Protein AF-A0A515KJN1-F1 (afdb_monomer_lite)

Foldseek 3Di:
DPPDDDDDPVLLVLLVVCLVVLHDLVVNCVVSVHDSVVSQVVCVVVVRGRDDPVVVVVVVVVVVVVVVVVVVVVD

Radius of gyration: 16.51 Å; chains: 1; bounding box: 58×32×27 Å

Sequence (75 aa):
MLNIRPWDNEQVEILKKLIERNVSLARAAVVLNRRQSSVQKKARELGKPFPGVRAQKAALRVIFIEADTFRENRR

pLDDT: mean 82.25, std 12.64, range [44.78, 94.94]

Structure (mmCIF, N/CA/C/O backbone):
data_AF-A0A515KJN1-F1
#
_entry.id   AF-A0A515KJN1-F1
#
loop_
_atom_site.group_PDB
_atom_site.id
_atom_site.type_symbol
_atom_site.label_atom_id
_atom_site.label_alt_id
_atom_site.label_comp_id
_atom_site.label_asym_id
_atom_site.label_entity_id
_atom_site.label_seq_id
_atom_site.pdbx_PDB_ins_code
_atom_site.Cartn_x
_atom_site.Cartn_y
_atom_site.Cartn_z
_atom_site.occupancy
_atom_site.B_iso_or_equiv
_atom_site.auth_seq_id
_atom_site.auth_comp_id
_atom_site.auth_asym_id
_atom_site.auth_atom_id
_atom_site.pdbx_PDB_model_num
ATOM 1 N N . MET A 1 1 ? 26.595 0.460 -6.193 1.00 44.78 1 MET A N 1
ATOM 2 C CA . MET A 1 1 ? 25.625 1.457 -6.699 1.00 44.78 1 MET A CA 1
ATOM 3 C C . MET A 1 1 ? 24.219 0.911 -6.479 1.00 44.78 1 MET A C 1
ATOM 5 O O . MET A 1 1 ? 23.949 -0.199 -6.920 1.00 44.78 1 MET A O 1
ATOM 9 N N . LEU A 1 2 ? 23.347 1.603 -5.736 1.00 56.00 2 LEU A N 1
ATOM 10 C CA . LEU A 1 2 ? 21.948 1.175 -5.607 1.00 56.00 2 LEU A CA 1
ATOM 11 C C . LEU A 1 2 ? 21.258 1.423 -6.952 1.00 56.00 2 LEU A C 1
ATOM 13 O O . LEU A 1 2 ? 21.110 2.568 -7.362 1.00 56.00 2 LEU A O 1
ATOM 17 N N . ASN A 1 3 ? 20.876 0.353 -7.649 1.00 62.97 3 ASN A N 1
ATOM 18 C CA . ASN A 1 3 ? 20.136 0.438 -8.904 1.00 62.97 3 ASN A CA 1
ATOM 19 C C . ASN A 1 3 ? 18.687 0.856 -8.586 1.00 62.97 3 ASN A C 1
ATOM 21 O O . ASN A 1 3 ? 17.831 0.020 -8.285 1.00 62.97 3 ASN A O 1
ATOM 25 N N . ILE A 1 4 ? 18.438 2.166 -8.509 1.00 68.50 4 ILE A N 1
ATOM 26 C CA . ILE A 1 4 ? 17.131 2.727 -8.153 1.00 68.50 4 ILE A CA 1
ATOM 27 C C . ILE A 1 4 ? 16.276 2.752 -9.419 1.00 68.50 4 ILE A C 1
ATOM 29 O O . ILE A 1 4 ? 16.443 3.614 -10.275 1.00 68.50 4 ILE A O 1
ATOM 33 N N . ARG A 1 5 ? 15.336 1.808 -9.536 1.00 81.62 5 ARG A N 1
ATOM 34 C CA . ARG A 1 5 ? 14.345 1.828 -10.619 1.00 81.62 5 ARG A CA 1
ATOM 35 C C . ARG A 1 5 ? 13.353 2.985 -10.387 1.00 81.62 5 ARG A C 1
ATOM 37 O O . ARG A 1 5 ? 12.617 2.934 -9.389 1.00 81.62 5 ARG A O 1
ATOM 44 N N . PRO A 1 6 ? 13.287 3.995 -11.275 1.00 87.38 6 PRO A N 1
ATOM 45 C CA . PRO A 1 6 ? 12.394 5.142 -11.110 1.00 87.38 6 PRO A CA 1
ATOM 46 C C . PRO A 1 6 ? 10.932 4.692 -11.110 1.00 87.38 6 PRO A C 1
ATOM 48 O O . PRO A 1 6 ? 10.593 3.688 -11.733 1.00 87.38 6 PRO A O 1
ATOM 51 N N . TRP A 1 7 ? 10.076 5.371 -10.347 1.00 90.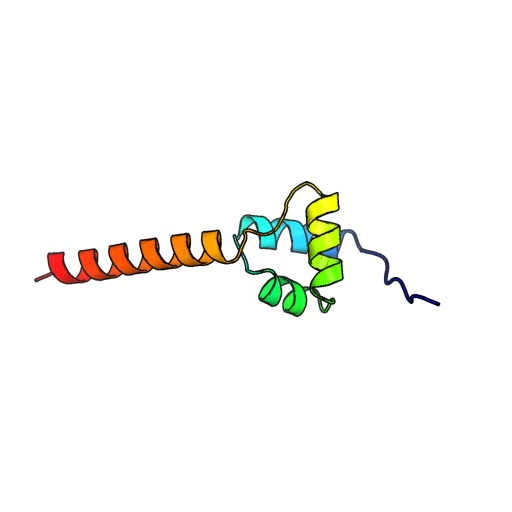81 7 TRP A N 1
ATOM 52 C CA . TRP A 1 7 ? 8.634 5.110 -10.344 1.00 90.81 7 TRP A CA 1
ATOM 53 C C . TRP A 1 7 ? 7.990 5.784 -11.545 1.00 90.81 7 TRP A C 1
ATOM 55 O O . TRP A 1 7 ? 8.153 6.987 -11.714 1.00 90.81 7 TRP A O 1
ATOM 65 N N . ASP A 1 8 ? 7.251 5.008 -12.325 1.00 92.31 8 ASP A N 1
ATOM 66 C CA . ASP A 1 8 ? 6.436 5.537 -13.410 1.00 92.31 8 ASP A CA 1
ATOM 67 C C . ASP A 1 8 ? 5.073 6.025 -12.891 1.00 92.31 8 ASP A C 1
ATOM 69 O O . ASP A 1 8 ? 4.580 5.542 -11.864 1.00 92.31 8 ASP A O 1
ATOM 73 N N . ASN A 1 9 ? 4.456 6.960 -13.607 1.00 92.69 9 ASN A N 1
ATOM 74 C CA . ASN A 1 9 ? 3.142 7.511 -13.296 1.00 92.69 9 ASN A CA 1
ATOM 75 C C . ASN A 1 9 ? 2.076 6.408 -13.259 1.00 92.69 9 ASN A C 1
ATOM 77 O O . ASN A 1 9 ? 1.308 6.340 -12.298 1.00 92.69 9 ASN A O 1
ATOM 81 N N . GLU A 1 10 ? 2.102 5.472 -14.213 1.00 93.12 10 GLU A N 1
ATOM 82 C CA . GLU A 1 10 ? 1.193 4.318 -14.231 1.00 93.12 10 GLU A CA 1
ATOM 83 C C . GLU A 1 10 ? 1.338 3.457 -12.968 1.00 93.12 10 GLU A C 1
ATOM 85 O O . GLU A 1 10 ? 0.360 3.060 -12.332 1.00 93.12 10 GLU A O 1
ATOM 90 N N . GLN A 1 11 ? 2.577 3.213 -12.535 1.00 92.50 11 GLN A N 1
ATOM 91 C CA . GLN A 1 11 ? 2.853 2.432 -11.329 1.00 92.50 11 GLN A CA 1
ATOM 92 C C . GLN A 1 11 ? 2.378 3.146 -10.063 1.00 92.50 11 GLN A C 1
ATOM 94 O O . GLN A 1 11 ? 1.931 2.493 -9.118 1.00 92.50 11 GLN A O 1
ATOM 99 N N . VAL A 1 12 ? 2.466 4.477 -10.033 1.00 93.94 12 VAL A N 1
ATOM 100 C CA . VAL A 1 12 ? 1.940 5.293 -8.935 1.00 93.94 12 VAL A CA 1
ATOM 101 C C . VAL A 1 12 ? 0.413 5.228 -8.892 1.00 93.94 12 VAL A C 1
ATOM 103 O O . VAL A 1 12 ? -0.154 5.099 -7.806 1.00 93.94 12 VAL A O 1
ATOM 106 N N . GLU A 1 13 ? -0.267 5.265 -10.035 1.00 94.94 13 GLU A N 1
ATOM 107 C CA . GLU A 1 13 ? -1.723 5.104 -10.085 1.00 94.94 13 GLU A CA 1
ATOM 108 C C . GLU A 1 13 ? -2.175 3.713 -9.645 1.00 94.94 13 GLU A C 1
ATOM 110 O O . GLU A 1 13 ? -3.093 3.589 -8.830 1.00 94.94 13 GLU A O 1
ATOM 115 N N . ILE A 1 14 ? -1.508 2.661 -10.128 1.00 94.44 14 ILE A N 1
ATOM 116 C CA . ILE A 1 14 ? -1.783 1.284 -9.703 1.00 94.44 14 ILE A CA 1
ATOM 117 C C . ILE A 1 14 ? -1.583 1.161 -8.190 1.00 94.44 14 ILE A C 1
ATOM 119 O O . ILE A 1 14 ? -2.438 0.605 -7.502 1.00 94.44 14 ILE A O 1
ATOM 123 N N . LEU A 1 15 ? -0.503 1.730 -7.644 1.00 93.12 15 LEU A N 1
ATOM 124 C CA . LEU A 1 15 ? -0.245 1.738 -6.205 1.00 93.12 15 LEU A CA 1
ATOM 125 C C . LEU A 1 15 ? -1.389 2.399 -5.419 1.00 93.12 15 LEU A C 1
ATOM 127 O O . LEU A 1 15 ? -1.857 1.823 -4.438 1.00 93.12 15 LEU A O 1
ATOM 131 N N . LYS A 1 16 ? -1.875 3.567 -5.863 1.00 92.75 16 LYS A N 1
ATOM 132 C CA . LYS A 1 16 ? -3.012 4.261 -5.232 1.00 92.75 16 LYS A CA 1
ATOM 133 C C . LYS A 1 16 ? -4.273 3.392 -5.237 1.00 92.75 16 LYS A C 1
ATOM 135 O O . LYS A 1 16 ? -4.864 3.194 -4.177 1.00 92.75 16 LYS A O 1
ATOM 140 N N . LYS A 1 17 ? -4.618 2.800 -6.387 1.00 93.19 17 LYS A N 1
ATOM 141 C CA . LYS A 1 17 ? -5.783 1.907 -6.533 1.00 93.19 17 LYS A CA 1
ATOM 142 C C . LYS A 1 17 ? -5.682 0.677 -5.628 1.00 93.19 17 LYS A C 1
ATOM 144 O O . LYS A 1 17 ? -6.682 0.233 -5.072 1.00 93.19 17 LYS A O 1
ATOM 149 N N . LEU A 1 18 ? -4.485 0.112 -5.462 1.00 91.44 18 LEU A N 1
ATOM 150 C CA . LEU A 1 18 ? -4.261 -1.038 -4.578 1.00 91.44 18 LEU A CA 1
ATOM 151 C C . LEU A 1 18 ? -4.453 -0.676 -3.101 1.00 91.44 18 LEU A C 1
ATOM 153 O O . LEU A 1 18 ? -5.037 -1.464 -2.359 1.00 91.44 18 LEU A O 1
ATOM 157 N N . ILE A 1 19 ? -3.998 0.508 -2.684 1.00 89.56 19 ILE A N 1
ATOM 158 C CA . ILE A 1 19 ? -4.193 0.992 -1.312 1.00 89.56 19 ILE A CA 1
ATOM 159 C C . ILE A 1 19 ? -5.677 1.264 -1.046 1.00 89.56 19 ILE A C 1
ATOM 161 O O . ILE A 1 19 ? -6.195 0.848 -0.015 1.00 89.56 19 ILE A O 1
ATOM 165 N N . GLU A 1 20 ? -6.378 1.892 -1.992 1.00 88.62 20 GLU A N 1
ATOM 166 C CA . GLU A 1 20 ? -7.824 2.147 -1.903 1.00 88.62 20 GLU A CA 1
ATOM 167 C C . GLU A 1 20 ? -8.641 0.853 -1.827 1.00 88.62 20 GLU A C 1
ATOM 169 O O . GLU A 1 20 ? -9.623 0.777 -1.096 1.00 88.62 20 GLU A O 1
ATOM 174 N N . ARG A 1 21 ? -8.189 -0.208 -2.504 1.00 86.75 21 ARG A N 1
ATOM 175 C CA . ARG A 1 21 ? -8.770 -1.558 -2.415 1.00 86.75 21 ARG A CA 1
ATOM 176 C C . ARG A 1 21 ? -8.359 -2.328 -1.155 1.00 86.75 21 ARG A C 1
ATOM 178 O O . ARG A 1 21 ? -8.652 -3.517 -1.057 1.00 86.75 21 ARG A O 1
ATOM 185 N N . ASN A 1 22 ? -7.661 -1.687 -0.218 1.00 85.00 22 ASN A N 1
ATOM 186 C CA . ASN A 1 22 ? -7.198 -2.282 1.035 1.00 85.00 22 ASN A CA 1
ATOM 187 C C . ASN A 1 22 ? -6.325 -3.541 0.827 1.00 85.00 22 ASN A C 1
ATOM 189 O O . ASN A 1 22 ? -6.328 -4.474 1.631 1.00 85.00 22 ASN A O 1
ATOM 193 N N . VAL A 1 23 ? -5.584 -3.593 -0.289 1.00 87.31 23 VAL A N 1
ATOM 194 C CA . VAL A 1 23 ? -4.744 -4.742 -0.650 1.00 87.31 23 VAL A CA 1
ATOM 195 C C . VAL A 1 23 ? -3.507 -4.796 0.244 1.00 87.31 23 VAL A C 1
ATOM 197 O O . VAL A 1 23 ? -2.903 -3.774 0.571 1.00 87.31 23 VAL A O 1
ATOM 200 N N . SER A 1 24 ? -3.080 -6.005 0.611 1.00 89.19 24 SER A N 1
ATOM 201 C CA . SER A 1 24 ? -1.874 -6.201 1.415 1.00 89.19 24 SER A CA 1
ATOM 202 C C . SER A 1 24 ? -0.605 -5.733 0.687 1.00 89.19 24 SER A C 1
ATOM 204 O O . SER A 1 24 ? -0.470 -5.876 -0.531 1.00 89.19 24 SER A O 1
ATOM 206 N N . LEU A 1 25 ? 0.380 -5.243 1.450 1.00 90.50 25 LEU A N 1
ATOM 207 C CA . LEU A 1 25 ? 1.686 -4.827 0.919 1.00 90.50 25 LEU A CA 1
ATOM 208 C C . LEU A 1 25 ? 2.351 -5.930 0.078 1.00 90.50 25 LEU A C 1
ATOM 210 O O . LEU A 1 25 ? 2.916 -5.651 -0.979 1.00 90.50 25 LEU A O 1
ATOM 214 N N . ALA A 1 26 ? 2.268 -7.183 0.534 1.00 90.00 26 ALA A N 1
ATOM 215 C CA . ALA A 1 26 ? 2.844 -8.327 -0.165 1.00 90.00 26 ALA A CA 1
ATOM 216 C C . ALA A 1 26 ? 2.219 -8.514 -1.553 1.00 90.00 26 ALA A C 1
ATOM 218 O O . ALA A 1 26 ? 2.933 -8.706 -2.533 1.00 90.00 26 ALA A O 1
ATOM 219 N N . ARG A 1 27 ? 0.892 -8.393 -1.658 1.00 90.31 27 ARG A N 1
ATOM 220 C CA . ARG A 1 27 ? 0.192 -8.551 -2.934 1.00 90.31 27 ARG A CA 1
ATOM 221 C C . ARG A 1 27 ? 0.422 -7.361 -3.860 1.00 90.31 27 ARG A C 1
ATOM 223 O O . ARG A 1 27 ? 0.629 -7.560 -5.053 1.00 90.31 27 ARG A O 1
ATOM 230 N N . ALA A 1 28 ? 0.492 -6.148 -3.316 1.00 92.81 28 ALA A N 1
ATOM 231 C CA . ALA A 1 28 ? 0.859 -4.968 -4.093 1.00 92.81 28 ALA A CA 1
ATOM 232 C C . ALA A 1 28 ? 2.281 -5.061 -4.676 1.00 92.81 28 ALA A C 1
ATOM 234 O O . ALA A 1 28 ? 2.503 -4.692 -5.827 1.00 92.81 28 ALA A O 1
ATOM 235 N N . ALA A 1 29 ? 3.233 -5.604 -3.914 1.00 93.88 29 ALA A N 1
ATOM 236 C CA . ALA A 1 29 ? 4.602 -5.834 -4.371 1.00 93.88 29 ALA A CA 1
ATOM 237 C C . ALA A 1 29 ? 4.687 -6.815 -5.551 1.00 93.88 29 ALA A C 1
ATOM 239 O O . ALA A 1 29 ? 5.445 -6.566 -6.489 1.00 93.88 29 ALA A O 1
ATOM 240 N N . VAL A 1 30 ? 3.877 -7.879 -5.532 1.00 94.44 30 VAL A N 1
ATOM 241 C CA . VAL A 1 30 ? 3.777 -8.842 -6.640 1.00 94.44 30 VAL A CA 1
ATOM 242 C C . VAL A 1 30 ? 3.207 -8.175 -7.893 1.00 94.44 30 VAL A C 1
ATOM 244 O O . VAL A 1 30 ? 3.809 -8.276 -8.955 1.00 94.44 30 VAL A O 1
ATOM 247 N N . VAL A 1 31 ? 2.102 -7.431 -7.766 1.00 93.31 31 VAL A N 1
ATOM 248 C CA . VAL A 1 31 ? 1.457 -6.743 -8.903 1.00 93.31 31 VAL A CA 1
ATOM 249 C C . VAL A 1 31 ? 2.386 -5.709 -9.547 1.00 93.31 31 VAL A C 1
ATOM 251 O O . VAL A 1 31 ? 2.465 -5.621 -10.766 1.00 93.31 31 VAL A O 1
ATOM 254 N N . LEU A 1 32 ? 3.117 -4.939 -8.738 1.00 91.19 32 LEU A N 1
ATOM 255 C CA . LEU A 1 32 ? 4.040 -3.908 -9.225 1.00 91.19 32 LEU A CA 1
ATOM 256 C C . LEU A 1 32 ? 5.414 -4.461 -9.631 1.00 91.19 32 LEU A C 1
ATOM 258 O O . LEU A 1 32 ? 6.263 -3.693 -10.090 1.00 91.19 32 LEU A O 1
ATOM 262 N N . ASN A 1 33 ? 5.651 -5.762 -9.429 1.00 93.19 33 ASN A N 1
ATOM 263 C CA . ASN A 1 33 ? 6.940 -6.427 -9.605 1.00 93.19 33 ASN A CA 1
ATOM 264 C C . ASN A 1 33 ? 8.100 -5.638 -8.955 1.00 93.19 33 ASN A C 1
ATOM 266 O O . ASN A 1 33 ? 9.112 -5.308 -9.581 1.00 93.19 33 ASN A O 1
ATOM 270 N N . ARG A 1 34 ? 7.906 -5.238 -7.691 1.00 91.06 34 ARG A N 1
ATOM 271 C CA . ARG A 1 34 ? 8.850 -4.423 -6.907 1.00 91.06 34 ARG A CA 1
ATOM 272 C C . ARG A 1 34 ? 9.020 -4.986 -5.503 1.00 91.06 34 ARG A C 1
ATOM 274 O O . ARG A 1 34 ? 8.121 -5.600 -4.943 1.00 91.06 34 ARG A O 1
ATOM 281 N N . ARG A 1 35 ? 10.176 -4.719 -4.886 1.00 92.31 35 ARG A N 1
ATOM 282 C CA . ARG A 1 35 ? 10.444 -5.107 -3.490 1.00 92.31 35 ARG A CA 1
ATOM 283 C C . ARG A 1 35 ? 9.453 -4.426 -2.543 1.00 92.31 35 ARG A C 1
ATOM 285 O O . ARG A 1 35 ? 9.223 -3.222 -2.660 1.00 92.31 35 ARG A O 1
ATOM 292 N N . GLN A 1 36 ? 8.956 -5.167 -1.551 1.00 93.06 36 GLN A N 1
ATOM 293 C CA . GLN A 1 36 ? 7.992 -4.664 -0.560 1.00 93.06 36 GLN A CA 1
ATOM 294 C C . GLN A 1 36 ? 8.472 -3.383 0.139 1.00 93.06 36 GLN A C 1
ATOM 296 O O . GLN A 1 36 ? 7.693 -2.449 0.298 1.00 93.06 36 GLN A O 1
ATOM 301 N N . SER A 1 37 ? 9.762 -3.287 0.478 1.00 91.94 37 SER A N 1
ATOM 302 C CA . SER A 1 37 ? 10.347 -2.093 1.105 1.00 91.94 37 SER A CA 1
ATOM 303 C C . SER A 1 37 ? 10.256 -0.842 0.224 1.00 91.94 37 SER A C 1
ATOM 305 O O . SER A 1 37 ? 9.971 0.244 0.723 1.00 91.94 37 SER A O 1
ATOM 307 N N . SER A 1 38 ? 10.437 -0.985 -1.094 1.00 92.69 38 SER A N 1
ATOM 308 C CA . SER A 1 38 ? 10.298 0.120 -2.051 1.00 92.69 38 SER A CA 1
ATOM 309 C C . SER A 1 38 ? 8.841 0.563 -2.178 1.00 92.69 38 SER A C 1
ATOM 311 O O . SER A 1 38 ? 8.555 1.758 -2.141 1.00 92.69 38 SER A O 1
ATOM 313 N N . VAL A 1 39 ? 7.918 -0.399 -2.258 1.00 93.50 39 VAL A N 1
ATOM 314 C CA . VAL A 1 39 ? 6.472 -0.142 -2.317 1.00 93.50 39 VAL A CA 1
ATOM 315 C C . VAL A 1 39 ? 5.987 0.551 -1.041 1.00 93.50 39 VAL A C 1
ATOM 317 O O . VAL A 1 39 ? 5.275 1.549 -1.112 1.00 93.50 39 VAL A O 1
ATOM 320 N N . GLN A 1 40 ? 6.437 0.089 0.126 1.00 92.69 40 GLN A N 1
ATOM 321 C CA . GLN A 1 40 ? 6.110 0.694 1.414 1.00 92.69 40 GLN A CA 1
ATOM 322 C C . GLN A 1 40 ? 6.665 2.116 1.539 1.00 92.69 40 GLN A C 1
ATOM 324 O O . GLN A 1 40 ? 5.952 3.007 2.000 1.00 92.69 40 GLN A O 1
ATOM 329 N N . LYS A 1 41 ? 7.919 2.343 1.122 1.00 93.31 41 LYS A N 1
ATOM 330 C CA . LYS A 1 41 ? 8.524 3.679 1.121 1.00 93.31 41 LYS A CA 1
ATOM 331 C C . LYS A 1 41 ? 7.723 4.629 0.231 1.00 93.31 41 LYS A C 1
ATOM 333 O O . LYS A 1 41 ? 7.338 5.697 0.693 1.00 93.31 41 LYS A O 1
ATOM 338 N N . LYS A 1 42 ? 7.379 4.202 -0.989 1.00 93.62 42 LYS A N 1
ATOM 339 C CA . LYS A 1 42 ? 6.602 5.031 -1.915 1.00 93.62 42 LYS A CA 1
ATOM 340 C C . LYS A 1 42 ? 5.198 5.335 -1.395 1.00 93.62 42 LYS A C 1
ATOM 342 O O . LYS A 1 42 ? 4.743 6.465 -1.495 1.00 93.62 42 LYS A O 1
ATOM 347 N N . ALA A 1 43 ? 4.527 4.354 -0.798 1.00 92.62 43 ALA A N 1
ATOM 348 C CA . ALA A 1 43 ? 3.212 4.546 -0.190 1.00 92.62 43 ALA A CA 1
ATOM 349 C C . ALA A 1 43 ? 3.241 5.589 0.944 1.00 92.62 43 ALA A C 1
ATOM 351 O O . ALA A 1 43 ? 2.352 6.434 1.032 1.00 92.62 43 ALA A O 1
ATOM 352 N N . ARG A 1 44 ? 4.298 5.583 1.769 1.00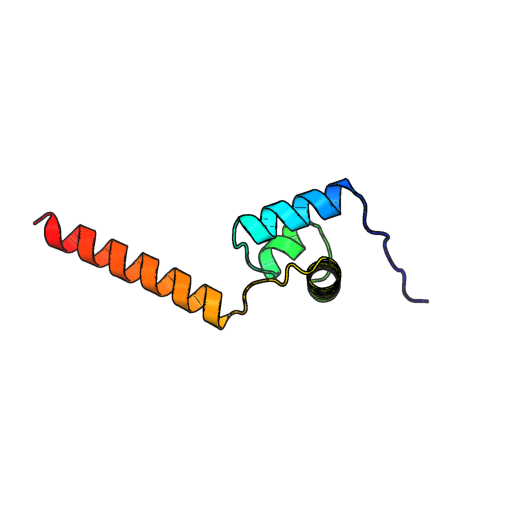 91.81 44 ARG A N 1
ATOM 353 C CA . ARG A 1 44 ? 4.522 6.607 2.804 1.00 91.81 44 ARG A CA 1
ATOM 354 C C . ARG A 1 44 ? 4.808 7.986 2.212 1.00 91.81 44 ARG A C 1
ATOM 356 O O . ARG A 1 44 ? 4.224 8.954 2.677 1.00 91.81 44 ARG A O 1
ATOM 363 N N . GLU A 1 45 ? 5.652 8.071 1.182 1.00 92.38 45 GLU A N 1
ATOM 364 C CA . GLU A 1 45 ? 5.931 9.327 0.463 1.00 92.38 45 GLU A CA 1
ATOM 365 C C . GLU A 1 45 ? 4.661 9.941 -0.146 1.00 92.38 45 GLU A C 1
ATOM 367 O O . GLU A 1 45 ? 4.527 11.156 -0.207 1.00 92.38 45 GLU A O 1
ATOM 372 N N . LEU A 1 46 ? 3.710 9.105 -0.569 1.00 90.25 46 LEU A N 1
ATOM 373 C CA . LEU A 1 46 ? 2.414 9.527 -1.105 1.00 90.25 46 LEU A CA 1
ATOM 374 C C . LEU A 1 46 ? 1.370 9.851 -0.018 1.00 90.25 46 LEU A C 1
ATOM 376 O O . LEU A 1 46 ? 0.222 10.132 -0.356 1.00 90.25 46 LEU A O 1
ATOM 380 N N . GLY A 1 47 ? 1.720 9.752 1.270 1.00 90.69 47 GLY A N 1
ATOM 381 C CA . GLY A 1 47 ? 0.798 9.979 2.388 1.00 90.69 47 GLY A CA 1
ATOM 382 C C . GLY A 1 47 ? -0.288 8.906 2.550 1.00 90.69 47 GLY A C 1
ATOM 383 O O . GLY A 1 47 ? -1.211 9.081 3.339 1.00 90.69 47 GLY A O 1
ATOM 384 N N . LYS A 1 48 ? -0.190 7.785 1.826 1.00 87.00 48 LYS A N 1
ATOM 385 C CA . LYS A 1 48 ? -1.164 6.686 1.840 1.00 87.00 48 LYS A CA 1
ATOM 386 C C . LYS A 1 48 ? -0.479 5.387 2.290 1.00 87.00 48 LYS A C 1
ATOM 388 O O . LYS A 1 48 ? -0.176 4.536 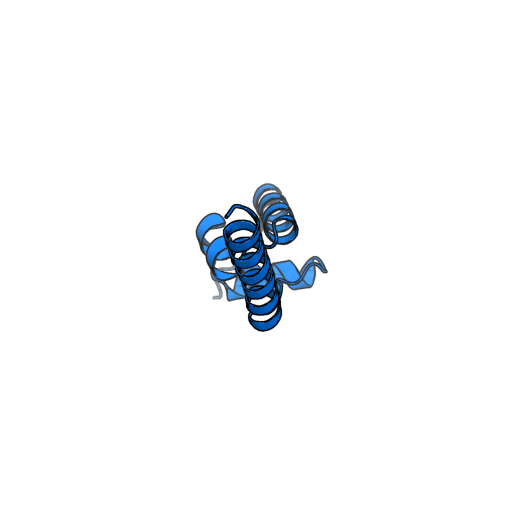1.455 1.00 87.00 48 LYS A O 1
ATOM 393 N N . PRO A 1 49 ? -0.151 5.214 3.584 1.00 86.88 49 PRO A N 1
A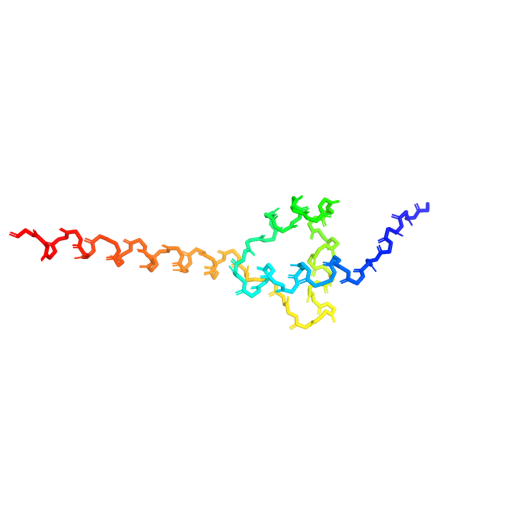TOM 394 C CA . PRO A 1 49 ? 0.513 4.001 4.048 1.00 86.88 49 PRO A CA 1
ATOM 395 C C . PRO A 1 49 ? -0.395 2.775 3.898 1.00 86.88 49 PRO A C 1
ATOM 397 O O . PRO A 1 49 ? -1.611 2.859 4.051 1.00 86.88 49 PRO A O 1
ATOM 400 N N . PHE A 1 50 ? 0.211 1.611 3.652 1.00 86.00 50 PHE A N 1
ATOM 401 C CA . PHE A 1 50 ? -0.528 0.352 3.697 1.00 86.00 50 PHE A CA 1
ATOM 402 C C . PHE A 1 50 ? -1.066 0.084 5.109 1.00 86.00 50 PHE A C 1
ATOM 404 O O . PHE A 1 50 ? -0.367 0.362 6.091 1.00 86.00 50 PHE A O 1
ATOM 411 N N . PRO A 1 51 ? -2.255 -0.529 5.222 1.00 79.81 51 PRO A N 1
ATOM 412 C CA . PRO A 1 51 ? -2.799 -0.918 6.509 1.00 79.81 51 PRO A CA 1
ATOM 413 C C . PRO A 1 51 ? -1.887 -1.957 7.156 1.00 79.81 51 PRO A C 1
ATOM 415 O O . PRO A 1 51 ? -1.472 -2.939 6.529 1.00 79.81 51 PRO A O 1
ATOM 418 N N . GLY A 1 52 ? -1.574 -1.748 8.434 1.00 79.88 52 GLY A N 1
ATOM 419 C CA . GLY A 1 52 ? -0.774 -2.691 9.205 1.00 79.88 52 GLY A CA 1
ATOM 420 C C . GLY A 1 52 ? -1.428 -4.075 9.263 1.00 79.88 52 GLY A C 1
ATOM 421 O O . GLY A 1 52 ? -2.648 -4.211 9.173 1.00 79.88 52 GLY A O 1
ATOM 422 N N . VAL A 1 53 ? -0.618 -5.115 9.474 1.00 73.56 53 VAL A N 1
ATOM 423 C CA . VAL A 1 53 ? -1.086 -6.515 9.552 1.00 73.56 53 VAL A CA 1
ATOM 424 C C . VAL A 1 53 ? -2.217 -6.684 10.575 1.00 73.56 53 VAL A C 1
ATOM 426 O O . VAL A 1 53 ? -3.156 -7.438 10.338 1.00 73.56 53 VAL A O 1
ATOM 429 N N . ARG A 1 54 ? -2.165 -5.947 11.693 1.00 69.00 54 ARG A N 1
ATOM 430 C CA . ARG A 1 54 ? -3.222 -5.957 12.717 1.00 69.00 54 ARG A CA 1
ATOM 431 C C . ARG A 1 54 ? -4.555 -5.419 12.192 1.00 69.00 54 ARG A C 1
ATOM 433 O O . ARG A 1 54 ? -5.577 -6.050 12.427 1.00 69.00 54 ARG A O 1
ATOM 440 N N . ALA A 1 55 ? -4.534 -4.313 11.448 1.00 75.50 55 ALA A N 1
ATOM 441 C CA . ALA A 1 55 ? -5.734 -3.738 10.844 1.00 75.50 55 ALA A CA 1
ATOM 442 C C . ALA A 1 55 ? -6.333 -4.682 9.787 1.00 75.50 55 ALA A C 1
ATOM 444 O O . ALA A 1 55 ? -7.537 -4.912 9.784 1.00 75.50 55 ALA A O 1
ATOM 445 N N . GLN A 1 56 ? -5.490 -5.312 8.960 1.00 76.12 56 GLN A N 1
ATOM 446 C CA . GLN A 1 56 ? -5.948 -6.314 7.988 1.00 76.12 56 GLN A CA 1
ATOM 447 C C . GLN A 1 56 ? -6.575 -7.540 8.668 1.00 76.12 56 GLN A C 1
ATOM 449 O O . GLN A 1 56 ? -7.630 -8.001 8.243 1.00 76.12 56 GLN A O 1
ATOM 454 N N . LYS A 1 57 ? -5.973 -8.052 9.753 1.00 74.19 57 LYS A N 1
ATOM 455 C CA . LYS A 1 57 ? -6.552 -9.165 10.524 1.00 74.19 57 LYS A CA 1
ATOM 456 C C . LYS A 1 57 ? -7.874 -8.791 11.188 1.00 74.19 57 LYS A C 1
ATOM 458 O O . LYS A 1 57 ? -8.778 -9.618 11.210 1.00 74.19 57 LYS A O 1
ATOM 463 N N . ALA A 1 58 ? -7.988 -7.573 11.717 1.00 75.62 58 ALA A N 1
ATOM 464 C CA . ALA A 1 58 ? -9.238 -7.083 12.287 1.00 75.62 58 ALA A CA 1
ATOM 465 C C . ALA A 1 58 ? -10.347 -7.041 11.224 1.00 75.62 58 ALA A C 1
ATOM 467 O O . ALA A 1 58 ? -11.416 -7.593 11.455 1.00 75.62 58 ALA A O 1
ATOM 468 N N . ALA A 1 59 ? -10.058 -6.495 10.038 1.00 75.31 59 ALA A N 1
ATOM 469 C CA . ALA A 1 59 ? -11.010 -6.450 8.929 1.00 75.31 59 ALA A CA 1
ATOM 470 C C . ALA A 1 59 ? -11.445 -7.854 8.467 1.00 75.31 59 ALA A C 1
ATOM 472 O O . ALA A 1 59 ? -12.637 -8.109 8.329 1.00 75.31 59 ALA A O 1
ATOM 473 N N . LEU A 1 60 ? -10.502 -8.792 8.301 1.00 78.00 60 LEU A N 1
ATOM 474 C CA . LEU A 1 60 ? -10.832 -10.181 7.953 1.00 78.00 60 LEU A CA 1
ATOM 475 C C . LEU A 1 60 ? -11.695 -10.863 9.021 1.00 78.00 60 LEU A C 1
ATOM 477 O O . LEU A 1 60 ? -12.600 -11.621 8.686 1.00 78.00 60 LEU A O 1
ATOM 481 N N . ARG A 1 61 ? -11.410 -10.612 10.303 1.00 77.44 61 ARG A N 1
ATOM 482 C CA . ARG A 1 61 ? -12.165 -11.207 11.409 1.00 77.44 61 ARG A CA 1
ATOM 483 C C . ARG A 1 61 ? -13.611 -10.717 11.433 1.00 77.44 61 ARG A C 1
ATOM 485 O O . ARG A 1 61 ? -14.493 -11.531 11.665 1.00 77.44 61 ARG A O 1
ATOM 492 N N . VAL A 1 62 ? -13.846 -9.429 11.180 1.00 75.69 62 VAL A N 1
ATOM 493 C CA . VAL A 1 62 ? -15.205 -8.868 11.087 1.00 75.69 62 VAL A CA 1
ATOM 494 C C . VAL A 1 62 ? -15.986 -9.542 9.958 1.00 75.69 62 VAL A C 1
ATOM 496 O O . VAL A 1 62 ? -17.069 -10.055 10.211 1.00 75.69 62 VAL A O 1
ATOM 499 N N . ILE A 1 63 ? -15.391 -9.655 8.763 1.00 74.88 63 ILE A N 1
ATOM 500 C CA . ILE A 1 63 ? -16.013 -10.333 7.610 1.00 74.88 63 ILE A CA 1
ATOM 501 C C . ILE A 1 63 ? -16.394 -11.780 7.948 1.00 74.88 63 ILE A C 1
ATOM 503 O O . ILE A 1 63 ? -17.462 -12.252 7.570 1.00 74.88 63 ILE A O 1
ATOM 507 N N . PHE A 1 64 ? -15.517 -12.498 8.652 1.00 70.75 64 PHE A N 1
ATOM 508 C 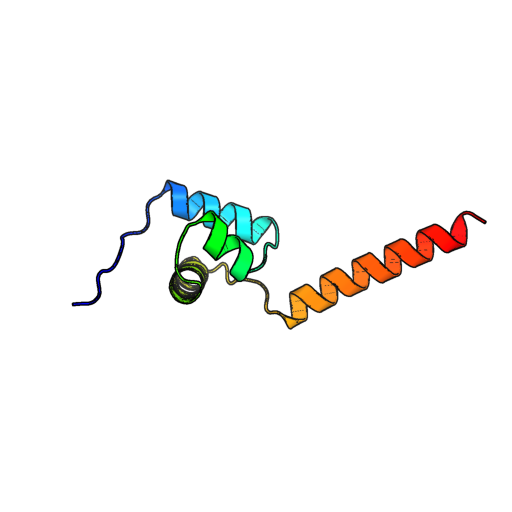CA . PHE A 1 64 ? -15.767 -13.889 9.020 1.00 70.75 64 PHE A CA 1
ATOM 509 C C . PHE A 1 64 ? -16.911 -14.024 10.037 1.00 70.75 64 PHE A C 1
ATOM 511 O O . PHE A 1 64 ? -17.784 -14.865 9.856 1.00 70.75 64 PHE A O 1
ATOM 518 N N . ILE A 1 65 ? -16.954 -13.153 11.053 1.00 73.75 65 ILE A N 1
ATOM 519 C CA . ILE A 1 65 ? -18.052 -13.119 12.034 1.00 73.75 65 ILE A CA 1
ATOM 520 C C . ILE A 1 65 ? -19.385 -12.813 11.340 1.00 73.75 65 ILE A C 1
ATOM 522 O O . ILE A 1 65 ? -20.372 -13.499 11.591 1.00 73.75 65 ILE A O 1
ATOM 526 N N . GLU A 1 66 ? -19.416 -11.826 10.440 1.00 66.50 66 GLU A N 1
ATOM 527 C CA . GLU A 1 66 ? -20.617 -11.506 9.663 1.00 66.50 66 GLU A CA 1
ATOM 528 C C . GLU A 1 66 ? -21.084 -12.718 8.845 1.00 66.50 66 GLU A C 1
ATOM 530 O O . GLU A 1 66 ? -22.245 -13.117 8.935 1.00 66.50 66 GLU A O 1
ATOM 535 N N . ALA A 1 67 ? -20.181 -13.371 8.110 1.00 64.94 67 ALA A N 1
ATOM 536 C CA . ALA A 1 67 ? -20.508 -14.549 7.306 1.00 64.94 67 ALA A CA 1
ATOM 537 C C . ALA A 1 67 ? -21.105 -15.704 8.135 1.00 64.94 67 ALA A C 1
ATOM 539 O O . ALA A 1 67 ? -22.069 -16.336 7.693 1.00 64.94 67 ALA A O 1
ATOM 540 N N . ASP A 1 68 ? -20.576 -15.946 9.335 1.00 66.12 68 ASP A N 1
ATOM 541 C CA . ASP A 1 68 ? -21.103 -16.957 10.254 1.00 66.12 68 ASP A CA 1
ATOM 542 C C . ASP A 1 68 ? -22.501 -16.574 10.769 1.00 66.12 68 ASP A C 1
ATOM 544 O O . ASP A 1 68 ? -23.414 -17.402 10.750 1.00 66.12 68 ASP A O 1
ATOM 548 N N . THR A 1 69 ? -22.732 -15.303 11.119 1.00 64.69 69 THR A N 1
ATOM 549 C CA . THR A 1 69 ? -24.062 -14.835 11.558 1.00 64.69 69 THR A CA 1
ATOM 550 C C . THR A 1 69 ? -25.136 -14.936 10.468 1.00 64.69 69 THR A C 1
ATOM 552 O O . THR A 1 69 ? -26.282 -15.277 10.762 1.00 64.69 69 THR A O 1
ATOM 555 N N . PHE A 1 70 ? -24.787 -14.718 9.195 1.00 61.50 70 PHE A N 1
ATOM 556 C CA . PHE A 1 70 ? -25.727 -14.887 8.077 1.00 61.50 70 PHE A CA 1
ATOM 557 C C . PHE A 1 70 ? -26.091 -16.352 7.808 1.00 61.50 70 PHE A C 1
ATOM 559 O O . PHE A 1 70 ? -27.177 -16.627 7.292 1.00 61.50 70 PHE A O 1
ATOM 566 N N . ARG A 1 71 ? -25.189 -17.293 8.113 1.00 59.97 71 ARG A N 1
ATOM 567 C CA . ARG A 1 71 ? -25.447 -18.731 7.973 1.00 59.97 71 ARG A CA 1
ATOM 568 C C . ARG A 1 71 ? -26.410 -19.234 9.052 1.00 59.97 71 ARG A C 1
ATOM 570 O O . ARG A 1 71 ? -27.249 -20.076 8.740 1.00 59.97 71 ARG A O 1
ATOM 577 N N . GLU A 1 72 ? -26.308 -18.711 10.271 1.00 60.75 72 GLU A N 1
ATOM 578 C CA . GLU A 1 72 ? -27.161 -19.095 11.404 1.00 60.75 72 GLU A CA 1
ATOM 579 C C . GLU A 1 72 ? -28.618 -18.629 11.215 1.00 60.75 72 GLU A C 1
ATOM 581 O O . GLU A 1 72 ? -29.545 -19.394 11.444 1.00 60.75 72 GLU A O 1
ATOM 586 N N . ASN A 1 73 ? -28.833 -17.412 10.703 1.00 59.88 73 ASN A N 1
ATOM 587 C CA . ASN A 1 73 ? -30.163 -16.787 10.589 1.00 59.88 73 ASN A CA 1
ATOM 588 C C . ASN A 1 73 ? -31.017 -17.290 9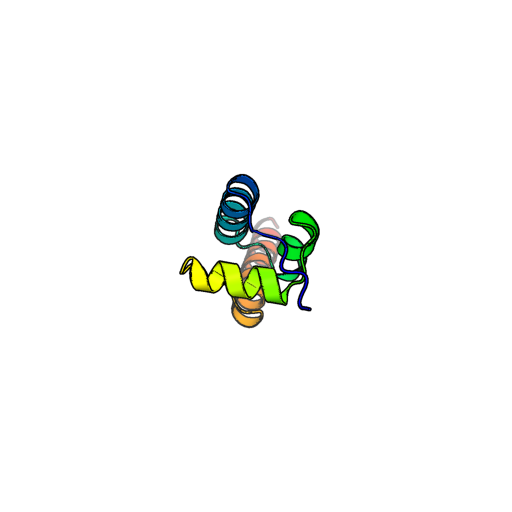.398 1.00 59.88 73 ASN A C 1
ATOM 590 O O . ASN A 1 73 ? -32.101 -16.771 9.140 1.00 59.88 73 ASN A O 1
ATOM 594 N N . ARG A 1 74 ? -30.502 -18.251 8.614 1.00 57.66 74 ARG A N 1
ATOM 595 C CA . ARG A 1 74 ? -31.185 -18.885 7.466 1.00 57.66 74 ARG A CA 1
ATOM 596 C C . ARG A 1 74 ? -31.678 -20.314 7.752 1.00 57.66 74 ARG A C 1
ATOM 598 O O . ARG A 1 74 ? -32.066 -21.006 6.810 1.00 57.66 74 ARG A O 1
ATOM 605 N N . ARG A 1 75 ? -31.646 -20.753 9.011 1.00 52.84 75 ARG A N 1
ATOM 606 C CA . ARG A 1 75 ? -32.263 -21.995 9.503 1.00 52.84 75 ARG A CA 1
ATOM 607 C C . ARG A 1 75 ? -33.508 -21.677 10.314 1.00 52.84 75 ARG A C 1
ATOM 609 O O . ARG A 1 75 ? -34.430 -22.514 10.255 1.00 52.84 75 ARG A O 1
#

Secondary structure (DSSP, 8-state):
----PPPPHHHHHHHHHHHHTT--HHHHHHHTTS-HHHHHHHHHHTT-PPPPHHHHHHHHHHHHHHHHHHHHTT-